Protein AF-A0A9E1KZK6-F1 (afdb_monomer)

Nearest PDB structures (foldseek):
  7zw0-assembly1_sh  TM=9.209E-01  e=8.143E-03  Saccharomyces cerevisiae W303
  2cpm-assembly1_A  TM=8.467E-01  e=3.146E-03  Homo sapiens
  6yef-assembly1_h  TM=4.685E-01  e=5.813E-02  Staphylococcus aureus subsp. aureus NCTC 8325
  6htq-assembly1_h  TM=4.937E-01  e=1.939E-01  Bacillus subtilis subsp. subtilis str. 168
  4v61-assembly1_AH  TM=4.091E-01  e=1.939E-01  Spinacia oleracea

Secondary structure (DSSP, 8-state):
---HHHHHHHHHHHHHHHHHHHHHHHHT-SEEEPPP--HHHHHHHHHHHHHTT-EEEEESSGGG-EEEEE--TT-------PPPPP----TT--EE----TT-EEEEEETTS-EEE--TTS---EEEEEEE-SSEEEEETTEEE-TTSTT-

pLDDT: mean 88.81, std 13.14, range [30.52, 97.88]

Foldseek 3Di:
DDDPPVVVVLVVLLVVLLVVLVVCLVVVDFKDWDAFDDPVSQVSSCVSVVQQVWDKDWDDDDRRITMMIGDDPSGDNDDDDDPPQDFDFPDPDKDFDDQDPPFFKWFQASVRDIDTDDPVDPGHGLEIDGANDRIWGRHRRYTGYPPDPVD

Sequence (151 aa):
MHNSTGNQKDQDFIDLYFNKLAEYVANGEEVLHLEAMNSFYRRLVHNLANDFKLKTHSEGEGKERHIVISRTDKAVTPKRVKPEKPKWDFGEQEFLVNSTSGGINIFLGRDGNIGIYDENQRIPYLDKRLVTSSSFKIKNSKIVISEDSNW

Structure (mmCIF, N/CA/C/O backbone):
data_AF-A0A9E1KZK6-F1
#
_entry.id   AF-A0A9E1KZK6-F1
#
loop_
_atom_site.group_PDB
_atom_site.id
_atom_site.type_symbol
_atom_site.label_atom_id
_atom_site.label_alt_id
_atom_site.label_comp_id
_atom_site.label_asym_id
_atom_site.label_entity_id
_atom_site.label_seq_id
_atom_site.pdbx_PDB_ins_code
_atom_site.Cartn_x
_atom_site.Cartn_y
_atom_site.Cartn_z
_atom_site.occupancy
_atom_site.B_iso_or_equiv
_atom_site.auth_seq_id
_atom_site.auth_comp_id
_atom_site.auth_asym_id
_atom_site.auth_atom_id
_atom_site.pdbx_PDB_model_num
ATOM 1 N N . MET A 1 1 ? 2.270 20.510 -8.425 1.00 32.47 1 MET A N 1
ATOM 2 C CA . MET A 1 1 ? 3.319 20.078 -7.475 1.00 32.47 1 MET A CA 1
ATOM 3 C C . MET A 1 1 ? 2.762 18.906 -6.676 1.00 32.47 1 MET A C 1
ATOM 5 O O . MET A 1 1 ? 1.854 19.116 -5.887 1.00 32.47 1 MET A O 1
ATOM 9 N N . HIS A 1 2 ? 3.186 17.674 -6.969 1.00 32.50 2 HIS A N 1
ATOM 10 C CA . HIS A 1 2 ? 2.657 16.464 -6.326 1.00 32.50 2 HIS A CA 1
ATOM 11 C C . HIS A 1 2 ? 3.476 16.126 -5.066 1.00 32.50 2 HIS A C 1
ATOM 13 O O . HIS A 1 2 ? 4.689 15.946 -5.135 1.00 32.50 2 HIS A O 1
ATOM 19 N N . ASN A 1 3 ? 2.797 16.067 -3.917 1.00 30.52 3 ASN A N 1
ATOM 20 C CA . ASN A 1 3 ? 3.351 15.731 -2.602 1.00 30.52 3 ASN A CA 1
ATOM 21 C C . ASN A 1 3 ? 3.613 14.218 -2.480 1.00 30.52 3 ASN A C 1
ATOM 23 O O . ASN A 1 3 ? 2.757 13.472 -2.011 1.00 30.52 3 ASN A O 1
ATOM 27 N N . SER A 1 4 ? 4.807 13.752 -2.849 1.00 38.22 4 SER A N 1
ATOM 28 C CA . SER A 1 4 ? 5.196 12.337 -2.677 1.00 38.22 4 SER A CA 1
ATOM 29 C C . SER A 1 4 ? 5.534 11.943 -1.226 1.00 38.22 4 SER A C 1
ATOM 31 O O . SER A 1 4 ? 5.638 10.758 -0.928 1.00 38.22 4 SER A O 1
ATOM 33 N N . THR A 1 5 ? 5.684 12.898 -0.301 1.00 43.12 5 THR A N 1
ATOM 34 C CA . THR A 1 5 ? 6.025 12.648 1.118 1.00 43.12 5 THR A CA 1
ATOM 35 C C . THR A 1 5 ? 4.824 12.390 2.029 1.00 43.12 5 THR A C 1
ATOM 37 O O . THR A 1 5 ? 5.002 11.789 3.086 1.00 43.12 5 THR A O 1
ATOM 40 N N . GLY A 1 6 ? 3.614 12.815 1.640 1.00 52.34 6 GLY A N 1
ATOM 41 C CA . GLY A 1 6 ? 2.390 12.563 2.416 1.00 52.34 6 GLY A CA 1
ATOM 42 C C . GLY A 1 6 ? 1.988 11.088 2.397 1.00 52.34 6 GLY A C 1
ATOM 43 O O . GLY A 1 6 ? 1.696 10.509 3.434 1.00 52.34 6 GLY A O 1
ATOM 44 N N . ASN A 1 7 ? 2.108 10.445 1.232 1.00 70.19 7 ASN A N 1
ATOM 45 C CA . ASN A 1 7 ? 1.617 9.083 1.041 1.00 70.19 7 ASN A CA 1
ATOM 46 C C . ASN A 1 7 ? 2.362 8.054 1.912 1.00 70.19 7 ASN A C 1
ATOM 48 O O . ASN A 1 7 ? 1.721 7.212 2.521 1.00 70.19 7 ASN A O 1
ATOM 52 N N . GLN A 1 8 ? 3.694 8.140 2.048 1.00 80.31 8 GLN A N 1
ATOM 53 C CA . GLN A 1 8 ? 4.432 7.156 2.857 1.00 80.31 8 GLN A CA 1
ATOM 54 C C . GLN A 1 8 ? 4.108 7.263 4.353 1.00 80.31 8 GLN A C 1
ATOM 56 O O . GLN A 1 8 ? 3.858 6.244 4.982 1.00 80.31 8 GLN A O 1
ATOM 61 N N . LYS A 1 9 ? 4.050 8.481 4.911 1.00 84.75 9 LYS A N 1
ATOM 62 C CA . LYS A 1 9 ? 3.692 8.681 6.327 1.00 84.75 9 LYS A CA 1
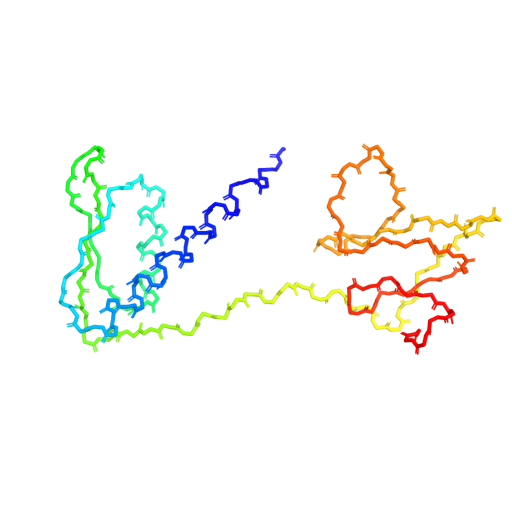ATOM 63 C C . LYS A 1 9 ? 2.273 8.205 6.628 1.00 84.75 9 LYS A C 1
ATOM 65 O O . LYS A 1 9 ? 2.044 7.592 7.666 1.00 84.75 9 LYS A O 1
ATOM 70 N N . ASP A 1 10 ? 1.344 8.466 5.712 1.00 88.56 10 ASP A N 1
ATOM 71 C CA . ASP A 1 10 ? -0.037 8.009 5.838 1.00 88.56 10 ASP A CA 1
ATOM 72 C C . ASP A 1 10 ? -0.117 6.476 5.776 1.00 88.56 10 ASP A C 1
ATOM 74 O O . ASP A 1 10 ? -0.838 5.876 6.572 1.00 88.56 10 ASP A O 1
ATOM 78 N N . GLN A 1 11 ? 0.656 5.830 4.891 1.00 86.62 11 GLN A N 1
ATOM 79 C CA . GLN A 1 11 ? 0.755 4.366 4.854 1.00 86.62 11 GLN A CA 1
ATOM 80 C C . GLN A 1 11 ? 1.345 3.806 6.150 1.00 86.62 11 GLN A C 1
ATOM 82 O O . GLN A 1 11 ? 0.735 2.921 6.738 1.00 86.62 11 GLN A O 1
ATOM 87 N N . ASP A 1 12 ? 2.458 4.355 6.642 1.00 90.19 12 ASP A N 1
ATOM 88 C CA . ASP A 1 12 ? 3.094 3.896 7.883 1.00 90.19 12 ASP A CA 1
ATOM 89 C C . ASP A 1 12 ? 2.133 4.012 9.082 1.00 90.19 12 ASP A C 1
ATOM 91 O O . ASP A 1 12 ? 2.065 3.121 9.930 1.00 90.19 12 ASP A O 1
ATOM 95 N N . PHE A 1 13 ? 1.336 5.085 9.128 1.00 93.69 13 PHE A N 1
ATOM 96 C CA . PHE A 1 13 ? 0.284 5.262 10.126 1.00 93.69 13 PHE A CA 1
ATOM 97 C C . PHE A 1 13 ? -0.816 4.196 10.000 1.00 93.69 13 PHE A C 1
ATOM 99 O O . PHE A 1 13 ? -1.215 3.597 10.999 1.00 93.69 13 PHE A O 1
ATOM 106 N N . ILE A 1 14 ? -1.301 3.932 8.783 1.00 92.88 14 ILE A N 1
ATOM 107 C CA . ILE A 1 14 ? -2.306 2.888 8.531 1.00 92.88 14 ILE A CA 1
ATOM 108 C C . ILE A 1 14 ? -1.757 1.510 8.920 1.00 92.88 14 ILE A C 1
ATOM 110 O O . ILE A 1 14 ? -2.474 0.727 9.537 1.00 92.88 14 ILE A O 1
ATOM 114 N N . ASP A 1 15 ? -0.494 1.220 8.600 1.00 92.75 15 ASP A N 1
ATOM 115 C CA . ASP A 1 15 ? 0.200 -0.011 8.975 1.00 92.75 15 ASP A CA 1
ATOM 116 C C . ASP A 1 15 ? 0.261 -0.202 10.492 1.00 92.75 15 ASP A C 1
ATOM 118 O O . ASP A 1 15 ? -0.112 -1.265 10.995 1.00 92.75 15 ASP A O 1
ATOM 122 N N . LEU A 1 16 ? 0.675 0.838 11.219 1.00 95.12 16 LEU A N 1
ATOM 123 C CA . LEU A 1 16 ? 0.740 0.827 12.677 1.00 95.12 16 LEU A CA 1
ATOM 124 C C . LEU A 1 16 ? -0.626 0.515 13.297 1.00 95.12 16 LEU A C 1
ATOM 126 O O . LEU A 1 16 ? -0.751 -0.404 14.108 1.00 95.12 16 LEU A O 1
ATOM 130 N N . TYR A 1 17 ? -1.659 1.264 12.905 1.00 96.44 17 TYR A N 1
ATOM 131 C CA . TYR A 1 17 ? -2.986 1.093 13.490 1.00 96.44 17 TYR A CA 1
ATOM 132 C C . TYR A 1 17 ? -3.654 -0.201 13.038 1.00 96.44 17 TYR A C 1
ATOM 134 O O . TYR A 1 17 ? -4.363 -0.802 13.833 1.00 96.44 17 TYR A O 1
ATOM 142 N N . PHE A 1 18 ? -3.384 -0.699 11.831 1.00 96.00 18 PHE A N 1
ATOM 143 C CA . PHE A 1 18 ? -3.877 -2.009 11.408 1.00 96.00 18 PHE A CA 1
ATOM 144 C C . PHE A 1 18 ? -3.409 -3.110 12.362 1.00 96.00 18 PHE A C 1
ATOM 146 O O . PHE A 1 18 ? -4.223 -3.910 12.820 1.00 96.00 18 PHE A O 1
ATOM 153 N N . ASN A 1 19 ? -2.115 -3.125 12.693 1.00 95.50 19 ASN A N 1
ATOM 154 C CA . ASN A 1 19 ? -1.559 -4.120 13.607 1.00 95.50 19 ASN A CA 1
ATOM 155 C C . ASN A 1 19 ? -2.149 -3.967 15.014 1.00 95.50 19 ASN A C 1
ATOM 157 O O . ASN A 1 19 ? -2.589 -4.955 15.594 1.00 95.50 19 ASN A O 1
ATOM 161 N N . LYS A 1 20 ? -2.270 -2.729 15.509 1.00 96.56 20 LYS A N 1
ATOM 162 C CA . LYS A 1 20 ? -2.881 -2.439 16.816 1.00 96.56 20 LYS A CA 1
ATOM 163 C C . LYS A 1 20 ? -4.334 -2.928 16.902 1.00 96.56 20 LYS A C 1
ATOM 165 O O . LYS A 1 20 ? -4.727 -3.516 17.904 1.00 96.56 20 LYS A O 1
ATOM 170 N N . LEU A 1 21 ? -5.131 -2.738 15.845 1.00 96.69 21 LEU A N 1
ATOM 171 C CA . LEU A 1 21 ? -6.508 -3.248 15.789 1.00 96.69 21 LEU A CA 1
ATOM 172 C C . LEU A 1 21 ? -6.566 -4.773 15.675 1.00 96.69 21 LEU A C 1
ATOM 174 O O . LEU A 1 21 ? -7.446 -5.393 16.268 1.00 96.69 21 LEU A O 1
ATOM 178 N N . ALA A 1 22 ? -5.642 -5.385 14.933 1.00 95.81 22 ALA A N 1
ATOM 179 C CA . ALA A 1 22 ? -5.555 -6.838 14.825 1.00 95.81 22 ALA A CA 1
ATOM 180 C C . ALA A 1 22 ? -5.219 -7.493 16.169 1.00 95.81 22 ALA A C 1
ATOM 182 O O . ALA A 1 22 ? -5.855 -8.482 16.530 1.00 95.81 22 ALA A O 1
ATOM 183 N N . GLU A 1 23 ? -4.280 -6.915 16.920 1.00 95.81 23 GLU A N 1
ATOM 184 C CA . GLU A 1 23 ? -3.947 -7.338 18.283 1.00 95.81 23 GLU A CA 1
ATOM 185 C C . GLU A 1 23 ? -5.143 -7.169 19.223 1.00 95.81 23 GLU A C 1
ATOM 187 O O . GLU A 1 23 ? -5.531 -8.122 19.891 1.00 95.81 23 GLU A O 1
ATOM 192 N N . TYR A 1 24 ? -5.807 -6.010 19.200 1.00 95.94 24 TYR A N 1
ATOM 193 C CA . TYR A 1 24 ? -7.025 -5.760 19.978 1.00 95.94 24 TYR A CA 1
ATOM 194 C C . TYR A 1 24 ? -8.134 -6.794 19.708 1.00 95.94 24 TYR A C 1
ATOM 196 O O . TYR A 1 24 ? -8.728 -7.355 20.635 1.00 95.94 24 TYR A O 1
ATOM 204 N N . VAL A 1 25 ? -8.397 -7.112 18.433 1.00 95.75 25 VAL A N 1
ATOM 205 C CA . VAL A 1 25 ? -9.383 -8.141 18.068 1.00 95.75 25 VAL A CA 1
ATOM 206 C C . VAL A 1 25 ? -8.953 -9.520 18.573 1.00 95.75 25 VAL A C 1
ATOM 208 O O . VAL A 1 25 ? -9.800 -10.244 19.109 1.00 95.75 25 VAL A O 1
ATOM 211 N N . ALA A 1 26 ? -7.670 -9.869 18.452 1.00 94.75 26 ALA A N 1
ATOM 212 C CA . ALA A 1 26 ? -7.127 -11.150 18.902 1.00 94.75 26 ALA A CA 1
ATOM 213 C C . ALA A 1 26 ? -7.154 -11.315 20.431 1.00 94.75 26 ALA A C 1
ATOM 215 O O . ALA A 1 26 ? -7.483 -12.396 20.914 1.00 94.75 26 ALA A O 1
ATOM 216 N N . ASN A 1 27 ? -6.878 -10.247 21.181 1.00 95.00 27 ASN A N 1
ATOM 217 C CA . ASN A 1 27 ? -6.834 -10.261 22.645 1.00 95.00 27 ASN A CA 1
ATOM 218 C C . ASN A 1 27 ? -8.215 -10.384 23.299 1.00 95.00 27 ASN A C 1
ATOM 220 O O . ASN A 1 27 ? -8.303 -10.678 24.488 1.00 95.00 27 ASN A O 1
ATOM 224 N N . GLY A 1 28 ? -9.300 -10.166 22.549 1.00 91.31 28 GLY A N 1
ATOM 225 C CA . GLY A 1 28 ? -10.646 -10.259 23.120 1.00 91.31 28 GLY A CA 1
ATOM 226 C C . GLY A 1 28 ? -11.060 -9.035 23.940 1.00 91.31 28 GLY A C 1
ATOM 227 O O . GLY A 1 28 ? -12.024 -9.121 24.689 1.00 91.31 28 GLY A O 1
ATOM 228 N N . GLU A 1 29 ? -10.351 -7.912 23.830 1.00 91.62 29 GLU A N 1
ATOM 229 C CA . GLU A 1 29 ? -10.646 -6.707 24.610 1.00 91.62 29 GLU A CA 1
ATOM 230 C C . GLU A 1 29 ? -11.980 -6.063 24.181 1.00 91.62 29 GLU A C 1
ATOM 232 O O . GLU A 1 29 ? -12.319 -6.028 22.995 1.00 91.62 29 GLU A O 1
ATOM 237 N N . GLU A 1 30 ? -12.733 -5.528 25.148 1.00 93.69 30 GLU A N 1
ATOM 238 C CA . GLU A 1 30 ? -14.043 -4.899 24.908 1.00 93.69 30 GLU A CA 1
ATOM 239 C C . GLU A 1 30 ? -13.923 -3.451 24.423 1.00 93.69 30 GLU A C 1
ATOM 241 O O . GLU A 1 30 ? -14.669 -3.019 23.541 1.00 93.69 30 GLU A O 1
ATOM 246 N N . VAL A 1 31 ? -12.953 -2.696 24.950 1.00 96.50 31 VAL A N 1
ATOM 247 C CA . VAL A 1 31 ? -12.755 -1.271 24.647 1.00 96.50 31 VAL A CA 1
ATOM 248 C C . VAL A 1 31 ? -11.267 -0.951 24.526 1.00 96.50 31 VAL A C 1
ATOM 250 O O . VAL A 1 31 ? -10.477 -1.393 25.352 1.00 96.50 31 VAL A O 1
ATOM 253 N N . LEU A 1 32 ? -10.903 -0.141 23.529 1.00 96.81 32 LEU A N 1
ATOM 254 C CA . LEU A 1 32 ? -9.550 0.375 23.324 1.00 96.81 32 LEU A CA 1
ATOM 255 C C . LEU A 1 32 ? -9.574 1.898 23.154 1.00 96.81 32 LEU A C 1
ATOM 257 O O . LEU A 1 32 ? -10.231 2.422 22.252 1.00 96.81 32 LEU A O 1
ATOM 261 N N . HIS A 1 33 ? -8.806 2.600 23.988 1.00 97.31 33 HIS A N 1
ATOM 262 C CA . HIS A 1 33 ? -8.539 4.032 23.842 1.00 97.31 33 HIS A CA 1
ATOM 263 C C . HIS A 1 33 ? -7.238 4.238 23.067 1.00 97.31 33 HIS A C 1
ATOM 265 O O . HIS A 1 33 ? -6.194 3.688 23.419 1.00 97.31 33 HIS A O 1
ATOM 271 N N . LEU A 1 34 ? -7.302 5.031 22.000 1.00 96.88 34 LEU A N 1
ATOM 272 C CA . LEU A 1 34 ? -6.132 5.365 21.194 1.00 96.88 34 LEU A CA 1
ATOM 273 C C . LEU A 1 34 ? -5.478 6.663 21.655 1.00 96.88 34 LEU A C 1
ATOM 275 O O . LEU A 1 34 ? -6.072 7.468 22.370 1.00 96.88 34 LEU A O 1
ATOM 279 N N . GLU A 1 35 ? -4.259 6.889 21.179 1.00 96.00 35 GLU A N 1
ATOM 280 C CA . GLU A 1 35 ? -3.566 8.156 21.337 1.00 96.00 35 GLU A CA 1
ATOM 281 C C . GLU A 1 35 ? -4.345 9.297 20.659 1.00 96.00 35 GLU A C 1
ATOM 283 O O . GLU A 1 35 ? -5.028 9.113 19.643 1.00 96.00 35 GLU A O 1
ATOM 288 N N . ALA A 1 36 ? -4.224 10.509 21.202 1.00 96.25 36 ALA A N 1
ATOM 289 C CA . ALA A 1 36 ? -4.811 11.681 20.573 1.00 96.25 36 ALA A CA 1
ATOM 290 C C . ALA A 1 36 ? -4.173 11.944 19.201 1.00 96.25 36 ALA A C 1
ATOM 292 O O . ALA A 1 36 ? -2.960 11.855 19.011 1.00 96.25 36 ALA A O 1
ATOM 293 N N . MET A 1 37 ? -5.009 12.272 18.217 1.00 94.56 37 MET A N 1
ATOM 294 C CA . MET A 1 37 ? -4.579 12.441 16.828 1.00 94.56 37 MET A CA 1
ATOM 295 C C . MET A 1 37 ? -5.442 13.489 16.128 1.00 94.56 37 MET A C 1
ATOM 297 O O . MET A 1 37 ? -6.569 13.750 16.544 1.00 94.56 37 MET A O 1
ATOM 301 N N . ASN A 1 38 ? -4.942 14.105 15.054 1.00 94.38 38 ASN A N 1
ATOM 302 C CA . ASN A 1 38 ? -5.698 15.127 14.321 1.00 94.38 38 ASN A CA 1
ATOM 303 C C . ASN A 1 38 ? -6.919 14.536 13.578 1.00 94.38 38 ASN A C 1
ATOM 305 O O . ASN A 1 38 ? -7.065 13.323 13.432 1.00 94.38 38 ASN A O 1
ATOM 309 N N . SER A 1 39 ? -7.813 15.399 13.085 1.00 93.56 39 SER A N 1
ATOM 310 C CA . SER A 1 39 ? -9.051 14.980 12.407 1.00 93.56 39 SER A CA 1
ATOM 311 C C . SER A 1 39 ? -8.827 14.085 11.185 1.00 93.56 39 SER A C 1
ATOM 313 O O . SER A 1 39 ? -9.634 13.189 10.942 1.00 93.56 39 SER A O 1
ATOM 315 N N . PHE A 1 40 ? -7.746 14.305 10.436 1.00 94.06 40 PHE A N 1
ATOM 316 C CA . PHE A 1 40 ? -7.402 13.503 9.266 1.00 94.06 40 PHE A CA 1
ATOM 317 C C . PHE A 1 40 ? -7.054 12.063 9.661 1.00 94.06 40 PHE A C 1
ATOM 319 O O . PHE A 1 40 ? -7.679 11.129 9.161 1.00 94.06 40 PHE A O 1
ATOM 326 N N . TYR A 1 41 ? -6.141 11.883 10.617 1.00 94.75 41 TYR A N 1
ATOM 327 C CA . TYR A 1 41 ? -5.766 10.557 11.110 1.00 94.75 41 TYR A CA 1
ATOM 328 C C . TYR A 1 41 ? -6.925 9.854 11.820 1.00 94.75 41 TYR A C 1
ATOM 330 O O . TYR A 1 41 ? -7.129 8.661 11.602 1.00 94.75 41 TYR A O 1
ATOM 338 N N . ARG A 1 42 ? -7.771 10.596 12.553 1.00 95.44 42 ARG A N 1
ATOM 339 C CA . ARG A 1 42 ? -9.009 10.033 13.113 1.00 95.44 42 ARG A CA 1
ATOM 340 C C . ARG A 1 42 ? -9.895 9.432 12.021 1.00 95.44 42 ARG A C 1
ATOM 342 O O . ARG A 1 42 ? -10.378 8.313 12.159 1.00 95.44 42 ARG A O 1
ATOM 349 N N . ARG A 1 43 ? -10.081 10.136 10.900 1.00 95.31 43 ARG A N 1
ATOM 350 C CA . ARG A 1 43 ? -10.857 9.611 9.765 1.00 95.31 43 ARG A CA 1
ATOM 351 C C . ARG A 1 43 ? -10.250 8.323 9.197 1.00 95.31 43 ARG A C 1
ATOM 353 O O . ARG A 1 43 ? -11.002 7.413 8.864 1.00 95.31 43 ARG A O 1
ATOM 360 N N . LEU A 1 44 ? -8.921 8.236 9.096 1.00 95.25 44 LEU A N 1
ATOM 361 C CA . LEU A 1 44 ? -8.248 7.020 8.623 1.00 95.25 44 LEU A CA 1
ATOM 362 C C . LEU A 1 44 ? -8.504 5.832 9.554 1.00 95.25 44 LEU A C 1
ATOM 364 O O . LEU A 1 44 ? -8.880 4.767 9.074 1.00 95.25 44 LEU A O 1
ATOM 368 N N . VAL A 1 45 ? -8.382 6.024 10.870 1.00 96.62 45 VAL A N 1
ATOM 369 C CA . VAL A 1 45 ? -8.670 4.967 11.850 1.00 96.62 45 VAL A CA 1
ATOM 370 C C . VAL A 1 45 ? -10.145 4.566 11.834 1.00 96.62 45 VAL A C 1
ATOM 372 O O . VAL A 1 45 ? -10.435 3.378 11.885 1.00 96.62 45 VAL A O 1
ATOM 375 N N . HIS A 1 46 ? -11.081 5.513 11.709 1.00 96.81 46 HIS A N 1
ATOM 376 C CA . HIS A 1 46 ? -12.508 5.196 11.565 1.00 96.81 46 HIS A CA 1
ATOM 377 C C . HIS A 1 46 ? -12.774 4.290 10.356 1.00 96.81 46 HIS A C 1
ATOM 379 O O . HIS A 1 46 ? -13.475 3.287 10.474 1.00 96.81 46 HIS A O 1
ATOM 385 N N . ASN A 1 47 ? -12.189 4.620 9.202 1.00 94.81 47 ASN A N 1
ATOM 386 C CA . ASN A 1 47 ? -12.316 3.798 8.001 1.00 94.81 47 ASN A CA 1
ATOM 387 C C . ASN A 1 47 ? -11.707 2.409 8.211 1.00 94.81 47 ASN A C 1
ATOM 389 O O . ASN A 1 47 ? -12.337 1.412 7.878 1.00 94.81 47 ASN A O 1
ATOM 393 N N . LEU A 1 48 ? -10.522 2.347 8.819 1.00 95.19 48 LEU A N 1
ATOM 394 C CA . LEU A 1 48 ? -9.845 1.091 9.108 1.00 95.19 48 LEU A CA 1
ATOM 395 C C . LEU A 1 48 ? -10.667 0.210 10.058 1.00 95.19 48 LEU A C 1
ATOM 397 O O . LEU A 1 48 ? -10.885 -0.961 9.783 1.00 95.19 48 LEU A O 1
ATOM 401 N N . ALA A 1 49 ? -11.195 0.773 11.144 1.00 96.44 49 ALA A N 1
ATOM 402 C CA . ALA A 1 49 ? -12.017 0.052 12.112 1.00 96.44 49 ALA A CA 1
ATOM 403 C C . ALA A 1 49 ? -13.314 -0.510 11.497 1.00 96.44 49 ALA A C 1
ATOM 405 O O . ALA A 1 49 ? -13.760 -1.592 11.889 1.00 96.44 49 ALA A O 1
ATOM 406 N N . ASN A 1 50 ? -13.886 0.164 10.491 1.00 95.88 50 ASN A N 1
ATOM 407 C CA . ASN A 1 50 ? -15.034 -0.357 9.740 1.00 95.88 50 ASN A CA 1
ATOM 408 C C . ASN A 1 50 ? -14.700 -1.651 8.974 1.00 95.88 50 ASN A C 1
ATOM 410 O O . ASN A 1 50 ? -15.556 -2.539 8.871 1.00 95.88 50 ASN A O 1
ATOM 414 N N . ASP A 1 51 ? -13.470 -1.794 8.471 1.00 95.12 51 ASP A N 1
ATOM 415 C CA . ASP A 1 51 ? -13.015 -3.027 7.813 1.00 95.12 51 ASP A CA 1
ATOM 416 C C . ASP A 1 51 ? -12.928 -4.188 8.812 1.00 95.12 51 ASP A C 1
ATOM 418 O O . ASP A 1 51 ? -13.291 -5.318 8.481 1.00 95.12 51 ASP A O 1
ATOM 422 N N . PHE A 1 52 ? -12.555 -3.888 10.060 1.00 96.75 52 PHE A N 1
ATOM 423 C CA . PHE A 1 52 ? -12.536 -4.836 11.181 1.00 96.75 52 PHE A CA 1
ATOM 424 C C . PHE A 1 52 ? -13.922 -5.102 11.797 1.00 96.75 52 PHE A C 1
ATOM 426 O O . PHE A 1 52 ? -14.044 -5.906 12.722 1.00 96.75 52 PHE A O 1
ATOM 433 N N . LYS A 1 53 ? -14.980 -4.438 11.304 1.00 97.06 53 LYS A N 1
ATOM 434 C CA . LYS A 1 53 ? -16.349 -4.483 11.862 1.00 97.06 53 LYS A CA 1
ATOM 435 C C . LYS A 1 53 ? -16.422 -4.039 13.327 1.00 97.06 53 LYS A C 1
ATOM 437 O O . LYS A 1 53 ? -17.255 -4.527 14.089 1.00 97.06 53 LYS A O 1
ATOM 442 N N . LEU A 1 54 ? -15.569 -3.100 13.719 1.00 97.50 54 LEU A N 1
ATOM 443 C CA . LEU A 1 54 ? -15.556 -2.506 15.053 1.00 97.50 54 LEU A CA 1
ATOM 444 C C . LEU A 1 54 ? -16.450 -1.264 15.107 1.00 97.50 54 LEU A C 1
ATOM 446 O O . LEU A 1 54 ? -16.741 -0.646 14.082 1.00 97.50 54 LEU A O 1
ATOM 450 N N . LYS A 1 55 ? -16.884 -0.885 16.311 1.00 97.44 55 LYS A N 1
ATOM 451 C CA . LYS A 1 55 ? -17.571 0.388 16.546 1.00 97.44 55 LYS A CA 1
ATOM 452 C C . LYS A 1 55 ? -16.559 1.420 17.024 1.00 97.44 55 LYS A C 1
ATOM 454 O O . LYS A 1 55 ? -15.622 1.091 17.742 1.00 97.44 55 LYS A O 1
ATOM 459 N N . THR A 1 56 ? -16.762 2.674 16.642 1.00 97.69 56 THR A N 1
ATOM 460 C CA . THR A 1 56 ? -15.851 3.764 16.999 1.00 97.69 56 THR A CA 1
ATOM 461 C C . THR A 1 56 ? -16.602 5.048 17.299 1.00 97.69 56 THR A C 1
ATOM 463 O O . THR A 1 56 ? -17.571 5.363 16.605 1.00 97.69 56 THR A O 1
ATOM 466 N N . HIS A 1 57 ? -16.085 5.849 18.219 1.00 95.94 57 HIS A N 1
ATOM 467 C CA . HIS A 1 57 ? -16.470 7.249 18.404 1.00 95.94 57 HIS A CA 1
ATOM 468 C C . HIS A 1 57 ? -15.251 8.072 18.824 1.00 95.94 57 HIS A C 1
ATOM 470 O O . HIS A 1 57 ? -14.199 7.524 19.137 1.00 95.94 57 HIS A O 1
ATOM 476 N N . SER A 1 58 ? -15.356 9.400 18.758 1.00 94.75 58 SER A N 1
ATOM 477 C CA . SER A 1 58 ? -14.301 10.278 19.273 1.00 94.75 58 SER A CA 1
ATOM 478 C C . SER A 1 58 ? -14.668 10.800 20.654 1.00 94.75 58 SER A C 1
ATOM 480 O O . SER A 1 58 ? -15.796 11.252 20.842 1.00 94.75 58 SER A O 1
ATOM 482 N N . GLU A 1 59 ? -13.697 10.836 21.557 1.00 96.25 59 GLU A N 1
ATOM 483 C CA . GLU A 1 59 ? -13.803 11.460 22.880 1.00 96.25 59 GLU A CA 1
ATOM 484 C C . GLU A 1 59 ? -12.715 12.525 23.056 1.00 96.25 59 GLU A C 1
ATOM 486 O O . GLU A 1 59 ? -11.723 12.535 22.325 1.00 96.25 59 GLU A O 1
ATOM 491 N N . GLY A 1 60 ? -12.909 13.440 24.009 1.00 94.25 60 GLY A N 1
ATOM 492 C CA . GLY A 1 60 ? -11.994 14.552 24.281 1.00 94.25 60 GLY A CA 1
ATOM 493 C C . GLY A 1 60 ? -12.142 15.754 23.337 1.00 94.25 60 GLY A C 1
ATOM 494 O O . GLY A 1 60 ? -12.836 15.716 22.317 1.00 94.25 60 GLY A O 1
ATOM 495 N N . GLU A 1 61 ? -11.451 16.843 23.679 1.00 90.00 61 GLU A N 1
ATOM 496 C CA . GLU A 1 61 ? -11.510 18.125 22.970 1.00 90.00 61 GLU A CA 1
ATOM 497 C C . GLU A 1 61 ? -10.127 18.595 22.509 1.00 90.00 61 GLU A C 1
ATOM 499 O O . GLU A 1 61 ? -9.097 18.274 23.102 1.00 90.00 61 GLU A O 1
ATOM 504 N N . GLY A 1 62 ? -10.095 19.377 21.426 1.00 91.38 62 GLY A N 1
ATOM 505 C CA . GLY A 1 62 ? -8.865 19.983 20.916 1.00 91.38 62 GLY A CA 1
ATOM 506 C C . GLY A 1 62 ? -7.741 18.968 20.681 1.00 91.38 62 GLY A C 1
ATOM 507 O O . GLY A 1 62 ? -7.850 18.105 19.806 1.00 91.38 62 GLY A O 1
ATOM 508 N N . LYS A 1 63 ? -6.653 19.113 21.448 1.00 89.25 63 LYS A N 1
ATOM 509 C CA . LYS A 1 63 ? -5.442 18.282 21.359 1.00 89.25 63 LYS A CA 1
ATOM 510 C C . LYS A 1 63 ? -5.577 16.919 22.034 1.00 89.25 63 LYS A C 1
ATOM 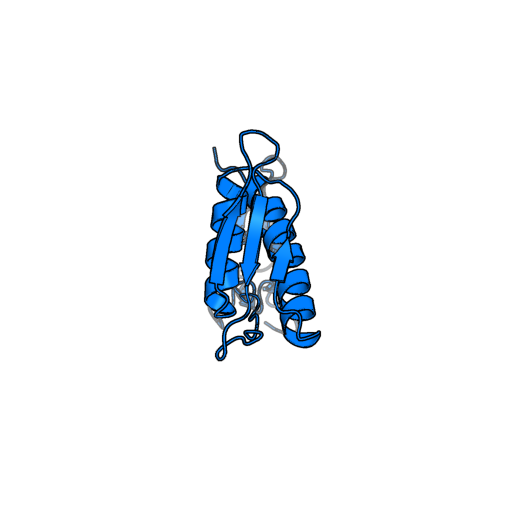512 O O . LYS A 1 63 ? -4.861 16.015 21.635 1.00 89.25 63 LYS A O 1
ATOM 517 N N . GLU A 1 64 ? -6.525 16.764 22.955 1.00 93.81 64 GLU A N 1
ATOM 518 C CA . GLU A 1 64 ? -6.787 15.508 23.676 1.00 93.81 64 GLU A CA 1
ATOM 519 C C . GLU A 1 64 ? -7.820 14.632 22.956 1.00 93.81 64 GLU A C 1
ATOM 521 O O . GLU A 1 64 ? -8.181 13.543 23.411 1.00 93.81 64 GLU A O 1
ATOM 526 N N . ARG A 1 65 ? -8.336 15.115 21.818 1.00 95.56 65 ARG A N 1
ATOM 527 C CA . ARG A 1 65 ? -9.370 14.413 21.071 1.00 95.56 65 ARG A CA 1
ATOM 528 C C . ARG A 1 65 ? -8.806 13.156 20.407 1.00 95.56 65 ARG A C 1
ATOM 530 O O . ARG A 1 65 ? -7.997 13.239 19.477 1.00 95.56 65 ARG A O 1
ATOM 537 N N . HIS A 1 66 ? -9.310 12.007 20.833 1.00 96.19 66 HIS A N 1
ATOM 538 C CA . HIS A 1 66 ? -8.869 10.675 20.428 1.00 96.19 66 HIS A CA 1
ATOM 539 C C . HIS A 1 66 ? -10.049 9.819 19.954 1.00 96.19 66 HIS A C 1
ATOM 541 O O . HIS A 1 66 ? -11.195 10.272 19.945 1.00 96.19 66 HIS A O 1
ATOM 547 N N . ILE A 1 67 ? -9.760 8.602 19.490 1.00 97.50 67 ILE A N 1
ATOM 548 C CA . ILE A 1 67 ? -10.775 7.611 19.116 1.00 97.50 67 ILE A CA 1
ATOM 549 C C . ILE A 1 67 ? -10.850 6.546 20.197 1.00 97.50 67 ILE A C 1
ATOM 551 O O . ILE A 1 67 ? -9.823 6.046 20.657 1.00 97.50 67 ILE A O 1
ATOM 555 N N . VAL A 1 68 ? -12.080 6.182 20.533 1.00 97.88 68 VAL A N 1
ATOM 556 C CA . VAL A 1 68 ? -12.407 5.013 21.336 1.00 97.88 68 VAL A CA 1
ATOM 557 C C . VAL A 1 68 ? -13.014 3.966 20.418 1.00 97.88 68 VAL A C 1
ATOM 559 O O . VAL A 1 68 ? -13.852 4.273 19.564 1.00 97.88 68 VAL A O 1
ATOM 562 N N . ILE A 1 69 ? -12.546 2.735 20.572 1.00 97.69 69 ILE A N 1
ATOM 563 C CA . ILE A 1 69 ? -12.968 1.578 19.794 1.00 97.69 69 ILE A CA 1
ATOM 564 C C . ILE A 1 69 ? -13.683 0.616 20.726 1.00 97.69 69 ILE A C 1
ATOM 566 O O . ILE A 1 69 ? -13.215 0.365 21.833 1.00 97.69 69 ILE A O 1
ATOM 570 N N . SER A 1 70 ? -14.808 0.079 20.270 1.00 97.38 70 SER A N 1
ATOM 571 C CA . SER A 1 70 ? -15.567 -0.940 20.986 1.00 97.38 70 SER A CA 1
ATOM 572 C C . SER A 1 70 ? -15.779 -2.160 20.108 1.00 97.38 70 SER A C 1
ATOM 574 O O . SER A 1 70 ? -16.047 -2.049 18.900 1.00 97.38 70 SER A O 1
ATOM 576 N N . ARG A 1 71 ? -15.685 -3.330 20.735 1.00 95.12 71 ARG A N 1
ATOM 577 C CA . ARG A 1 71 ? -15.882 -4.612 20.076 1.00 95.12 71 ARG A CA 1
ATOM 578 C C . ARG A 1 71 ? -17.334 -4.758 19.627 1.00 95.12 71 ARG A C 1
ATOM 580 O O . ARG A 1 71 ? -18.255 -4.162 20.185 1.00 95.12 71 ARG A O 1
ATOM 587 N N . THR A 1 72 ? -17.535 -5.542 18.576 1.00 95.06 72 THR A N 1
ATOM 588 C CA . THR A 1 72 ? -18.860 -6.003 18.158 1.00 95.06 72 THR A CA 1
ATOM 589 C C . THR A 1 72 ? -18.823 -7.516 17.993 1.00 95.06 72 THR A C 1
ATOM 591 O O . THR A 1 72 ? -17.755 -8.089 17.773 1.00 95.06 72 THR A O 1
ATOM 594 N N . ASP A 1 73 ? -19.987 -8.159 17.988 1.00 94.06 73 ASP A N 1
ATOM 595 C CA . ASP A 1 73 ? -20.105 -9.606 17.742 1.00 94.06 73 ASP A CA 1
ATOM 596 C C . ASP A 1 73 ? -19.576 -10.034 16.361 1.00 94.06 73 ASP A C 1
ATOM 598 O O . ASP A 1 73 ? -19.356 -11.215 16.103 1.00 94.06 73 ASP A O 1
ATOM 602 N N . LYS A 1 74 ? -19.387 -9.074 15.447 1.00 94.75 74 LYS A N 1
ATOM 603 C CA . LYS A 1 74 ? -18.893 -9.295 14.083 1.00 94.75 74 LYS A CA 1
ATOM 604 C C . LYS A 1 74 ? -17.411 -8.956 13.925 1.00 94.75 74 LYS A C 1
ATOM 606 O O . LYS A 1 74 ? -16.923 -8.989 12.795 1.00 94.75 74 LYS A O 1
ATOM 611 N N . ALA A 1 75 ? -16.725 -8.589 15.011 1.00 94.44 75 ALA A N 1
ATOM 612 C CA . ALA A 1 75 ? -15.326 -8.185 14.982 1.00 94.44 75 ALA A CA 1
ATOM 613 C C . ALA A 1 75 ? -14.456 -9.261 14.319 1.00 94.44 75 ALA A C 1
ATOM 615 O O . ALA A 1 75 ? -14.512 -10.439 14.674 1.00 94.44 75 ALA A O 1
ATOM 616 N N . VAL A 1 76 ? -13.648 -8.848 13.346 1.00 95.25 76 VAL A N 1
ATOM 617 C CA . VAL A 1 76 ? -12.810 -9.751 12.553 1.00 95.25 76 VAL A CA 1
ATOM 618 C C . VAL A 1 76 ? -11.538 -9.036 12.123 1.00 95.25 76 VAL A C 1
ATOM 620 O O . VAL A 1 76 ? -11.563 -7.845 11.831 1.00 95.25 76 VAL A O 1
ATOM 623 N N . THR A 1 77 ? -10.427 -9.762 12.041 1.00 94.75 77 THR A N 1
ATOM 624 C CA . THR A 1 77 ? -9.199 -9.249 11.425 1.00 94.75 77 THR A CA 1
ATOM 625 C C . THR A 1 77 ? -9.275 -9.470 9.911 1.00 94.75 77 THR A C 1
ATOM 627 O O . THR A 1 77 ? -9.232 -10.623 9.465 1.00 94.75 77 THR A O 1
ATOM 630 N N . PRO A 1 78 ? -9.411 -8.415 9.088 1.00 92.25 78 PRO A N 1
ATOM 631 C CA . PRO A 1 78 ? -9.471 -8.568 7.644 1.00 92.25 78 PRO A CA 1
ATOM 632 C C . PRO A 1 78 ? -8.107 -9.005 7.095 1.00 92.25 78 PRO A C 1
ATOM 634 O O . PRO A 1 78 ? -7.049 -8.653 7.619 1.00 92.25 78 PRO A O 1
ATOM 637 N N . LYS A 1 79 ? -8.111 -9.753 5.988 1.00 87.56 79 LYS A N 1
ATOM 638 C CA . LYS A 1 79 ? -6.872 -10.065 5.267 1.00 87.56 79 LYS A CA 1
ATOM 639 C C . LYS A 1 79 ? -6.391 -8.810 4.549 1.00 87.56 79 LYS A C 1
ATOM 641 O O . LYS A 1 79 ? -7.021 -8.368 3.590 1.00 87.56 79 LYS A O 1
ATOM 646 N N . ARG A 1 80 ? -5.259 -8.250 4.976 1.00 76.25 80 ARG A N 1
ATOM 647 C CA . ARG A 1 80 ? -4.645 -7.119 4.278 1.00 76.25 80 ARG A CA 1
ATOM 648 C C . ARG A 1 80 ? -3.873 -7.615 3.066 1.00 76.25 80 ARG A C 1
ATOM 650 O O . ARG A 1 80 ? -2.737 -8.070 3.174 1.00 76.25 80 ARG A O 1
ATOM 657 N N . VAL A 1 81 ? -4.495 -7.512 1.899 1.00 68.25 81 VAL A N 1
ATOM 658 C CA . VAL A 1 81 ? -3.782 -7.664 0.633 1.00 68.25 81 VAL A CA 1
ATOM 659 C C . VAL A 1 81 ? -3.028 -6.360 0.417 1.00 68.25 81 VAL A C 1
ATOM 661 O O . VAL A 1 81 ? -3.638 -5.330 0.132 1.00 68.25 81 VAL A O 1
ATOM 664 N N . LYS A 1 82 ? -1.703 -6.363 0.614 1.00 61.19 82 LYS A N 1
ATOM 665 C CA . LYS A 1 82 ? -0.889 -5.246 0.124 1.00 61.19 82 LYS A CA 1
ATOM 666 C C . LYS A 1 82 ? -1.137 -5.177 -1.382 1.00 61.19 82 LYS A C 1
ATOM 668 O O . LYS A 1 82 ? -0.961 -6.212 -2.026 1.00 61.19 82 LYS A O 1
ATOM 673 N N . PRO A 1 83 ? -1.566 -4.031 -1.940 1.00 59.72 83 PRO A N 1
ATOM 674 C CA . PRO A 1 83 ? -1.673 -3.918 -3.383 1.00 59.72 83 PRO A CA 1
ATOM 675 C C . PRO A 1 83 ? -0.298 -4.266 -3.949 1.00 59.72 83 PRO A C 1
ATOM 677 O O . PRO A 1 83 ? 0.706 -3.650 -3.571 1.00 59.72 83 PRO A O 1
ATOM 680 N N . GLU A 1 84 ? -0.230 -5.323 -4.760 1.00 60.56 84 GLU A N 1
ATOM 681 C CA . GLU A 1 84 ? 1.015 -5.661 -5.432 1.00 60.56 84 GLU A CA 1
ATOM 682 C C . GLU A 1 84 ? 1.445 -4.429 -6.225 1.00 60.56 84 GLU A C 1
ATOM 684 O O . GLU A 1 84 ? 0.625 -3.776 -6.878 1.00 60.56 84 GLU A O 1
ATOM 689 N N . LYS A 1 85 ? 2.729 -4.066 -6.132 1.00 65.31 85 LYS A N 1
ATOM 690 C CA . LYS A 1 85 ? 3.259 -3.020 -7.007 1.00 65.31 85 LYS A CA 1
ATOM 691 C C . LYS A 1 85 ? 2.952 -3.449 -8.444 1.00 65.31 85 LYS A C 1
ATOM 693 O O . LYS A 1 85 ? 3.207 -4.619 -8.746 1.00 65.31 85 LYS A O 1
ATOM 698 N N . PRO A 1 86 ? 2.436 -2.554 -9.305 1.00 66.00 86 PRO A N 1
ATOM 699 C CA . PRO A 1 86 ? 2.188 -2.909 -10.691 1.00 66.00 86 PRO A CA 1
ATOM 700 C C . PRO A 1 86 ? 3.478 -3.482 -11.278 1.00 66.00 86 PRO A C 1
ATOM 702 O O . PRO A 1 86 ? 4.539 -2.851 -11.235 1.00 66.00 86 PRO A O 1
ATOM 705 N N . LYS A 1 87 ? 3.397 -4.733 -11.730 1.00 83.44 87 LYS A N 1
ATOM 706 C CA . LYS A 1 87 ? 4.458 -5.362 -12.504 1.00 83.44 87 LYS A CA 1
ATOM 707 C C . LYS A 1 87 ? 4.232 -4.934 -13.939 1.00 83.44 87 LYS A C 1
ATOM 709 O O . LYS A 1 87 ? 3.254 -5.345 -14.556 1.00 83.44 87 LYS A O 1
ATOM 714 N N . TRP A 1 88 ? 5.100 -4.064 -14.430 1.00 91.25 88 TRP A N 1
ATOM 715 C CA . TRP A 1 88 ? 5.063 -3.650 -15.819 1.00 91.25 88 TRP A CA 1
ATOM 716 C C . TRP A 1 88 ? 5.677 -4.769 -16.642 1.00 91.25 88 TRP A C 1
ATOM 718 O O . TRP A 1 88 ? 6.874 -5.035 -16.554 1.00 91.25 88 TRP A O 1
ATOM 728 N N . ASP A 1 89 ? 4.833 -5.457 -17.391 1.00 91.25 89 ASP A N 1
ATOM 729 C CA . ASP A 1 89 ? 5.233 -6.492 -18.326 1.00 91.25 89 ASP A CA 1
ATOM 730 C C . ASP A 1 89 ? 4.444 -6.266 -19.609 1.00 91.25 89 ASP A C 1
ATOM 732 O O . ASP A 1 89 ? 3.212 -6.280 -19.603 1.00 91.25 89 ASP A O 1
ATOM 736 N N . PHE A 1 90 ? 5.165 -5.975 -20.684 1.00 90.69 90 PHE A N 1
ATOM 737 C CA . PHE A 1 90 ? 4.579 -5.726 -21.997 1.00 90.69 90 PHE A CA 1
ATOM 738 C C . PHE A 1 90 ? 4.738 -6.958 -22.905 1.00 90.69 90 PHE A C 1
ATOM 740 O O . PHE A 1 90 ? 4.556 -6.873 -24.120 1.00 90.69 90 PHE A O 1
ATOM 747 N N . GLY A 1 91 ? 5.068 -8.116 -22.321 1.00 89.62 91 GLY A N 1
ATOM 748 C CA . GLY A 1 91 ? 5.247 -9.383 -23.010 1.00 89.62 91 GLY A CA 1
ATOM 749 C C . GLY A 1 91 ? 6.324 -9.302 -24.085 1.00 89.62 91 GLY A C 1
ATOM 750 O O . GLY A 1 91 ? 7.469 -8.932 -23.829 1.00 89.62 91 GLY A O 1
ATOM 751 N N . GLU A 1 92 ? 5.933 -9.649 -25.308 1.00 93.81 92 GLU A N 1
ATOM 752 C CA . GLU A 1 92 ? 6.813 -9.657 -26.479 1.00 93.81 92 GLU A CA 1
ATOM 753 C C . GLU A 1 92 ? 6.844 -8.316 -27.227 1.00 93.81 92 GLU A C 1
ATOM 755 O O . GLU A 1 92 ? 7.451 -8.225 -28.291 1.00 93.81 92 GLU A O 1
ATOM 760 N N . GLN A 1 93 ? 6.203 -7.267 -26.697 1.00 94.81 93 GLN A N 1
ATOM 761 C CA . GLN A 1 93 ? 6.249 -5.945 -27.312 1.00 94.81 93 GLN A CA 1
ATOM 762 C C . GLN A 1 93 ? 7.675 -5.386 -27.296 1.00 94.81 93 GLN A C 1
ATOM 764 O O . GLN A 1 93 ? 8.247 -5.125 -26.236 1.00 94.81 93 GLN A O 1
ATOM 769 N N . GLU A 1 94 ? 8.204 -5.133 -28.490 1.00 94.94 94 GLU A N 1
ATOM 770 C CA . GLU A 1 94 ? 9.500 -4.496 -28.683 1.00 94.94 94 GLU A CA 1
ATOM 7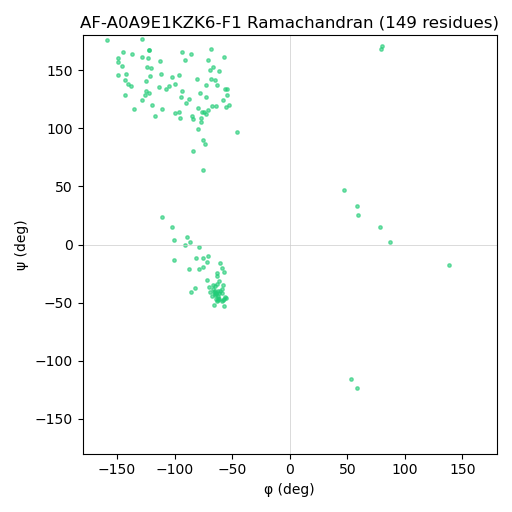71 C C . GLU A 1 94 ? 9.366 -2.982 -28.848 1.00 94.94 94 GLU A C 1
ATOM 773 O O . GLU A 1 94 ? 8.576 -2.474 -29.646 1.00 94.94 94 GLU A O 1
ATOM 778 N N . PHE A 1 95 ? 10.190 -2.256 -28.103 1.00 94.62 95 PHE A N 1
ATOM 779 C CA . PHE A 1 95 ? 10.344 -0.817 -28.201 1.00 94.62 95 PHE A CA 1
ATOM 780 C C . PHE A 1 95 ? 11.586 -0.523 -29.029 1.00 94.62 95 PHE A C 1
ATOM 782 O O . PHE A 1 95 ? 12.706 -0.827 -28.617 1.00 94.62 95 PHE A O 1
ATOM 789 N N . LEU A 1 96 ? 11.382 0.056 -30.210 1.00 93.19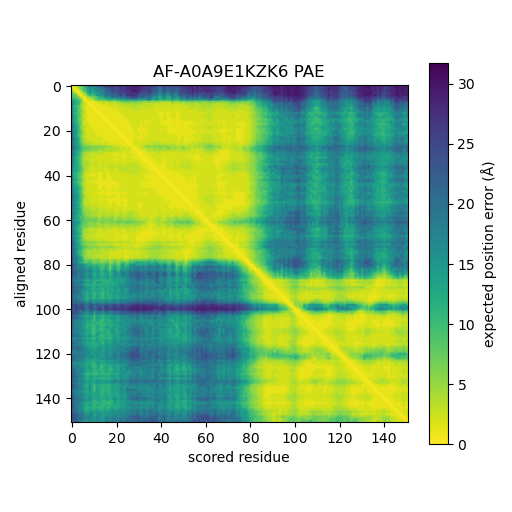 96 LEU A N 1
ATOM 790 C CA . LEU A 1 96 ? 12.473 0.428 -31.102 1.00 93.19 96 LEU A CA 1
ATOM 791 C C . LEU A 1 96 ? 13.215 1.646 -30.559 1.00 93.19 96 LEU A C 1
ATOM 793 O O . LEU A 1 96 ? 12.608 2.629 -30.131 1.00 93.19 96 LEU A O 1
ATOM 797 N N . VAL A 1 97 ? 14.539 1.595 -30.630 1.00 90.38 97 VAL A N 1
ATOM 798 C CA . VAL A 1 97 ? 15.414 2.693 -30.242 1.00 90.38 97 VAL A CA 1
ATOM 799 C C . VAL A 1 97 ? 16.532 2.833 -31.265 1.00 90.38 97 VAL A C 1
ATOM 801 O O . VAL A 1 97 ? 17.126 1.856 -31.713 1.00 90.38 97 VAL A O 1
ATOM 804 N N . ASN A 1 98 ? 16.833 4.069 -31.655 1.00 84.44 98 ASN A N 1
ATOM 805 C CA . ASN A 1 98 ? 17.989 4.333 -32.501 1.00 84.44 98 ASN A CA 1
ATOM 806 C C . ASN A 1 98 ? 19.238 4.450 -31.623 1.00 84.44 98 ASN A C 1
ATOM 808 O O . ASN A 1 98 ? 19.647 5.553 -31.266 1.00 84.44 98 ASN A O 1
ATOM 812 N N . SER A 1 99 ? 19.807 3.314 -31.221 1.00 70.94 99 SER A N 1
ATOM 813 C CA . SER A 1 99 ? 21.062 3.278 -30.476 1.00 70.94 99 SER A CA 1
ATOM 814 C C . SER A 1 99 ? 22.229 3.614 -31.414 1.00 70.94 99 SER A C 1
ATOM 816 O O . SER A 1 99 ? 22.859 2.730 -31.994 1.00 70.94 99 SER A O 1
ATOM 818 N N . THR A 1 100 ? 22.533 4.899 -31.596 1.00 68.19 100 THR A N 1
ATOM 819 C CA . THR A 1 100 ? 23.786 5.323 -32.242 1.00 68.19 100 THR A CA 1
ATOM 820 C C . THR A 1 100 ? 24.990 4.7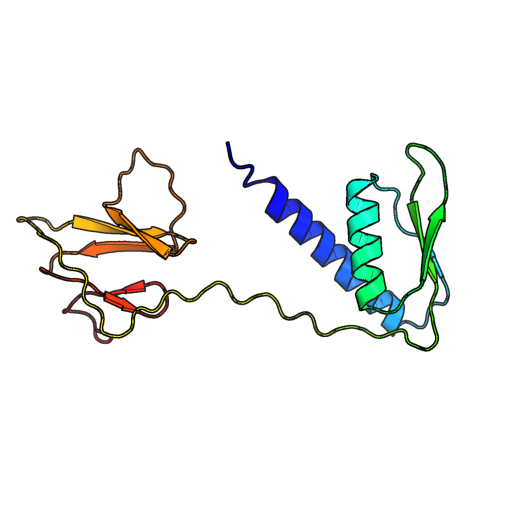43 -31.480 1.00 68.19 100 THR A C 1
ATOM 822 O O . THR A 1 100 ? 24.859 4.350 -30.318 1.00 68.19 100 THR A O 1
ATOM 825 N N . SER A 1 101 ? 26.167 4.691 -32.114 1.00 63.03 101 SER A N 1
ATOM 826 C CA . SER A 1 101 ? 27.414 4.133 -31.565 1.00 63.03 101 SER A CA 1
ATOM 827 C C . SER A 1 101 ? 27.689 4.603 -30.125 1.00 63.03 101 SER A C 1
ATOM 829 O O . SER A 1 101 ? 28.199 5.702 -29.918 1.00 63.03 101 SER A O 1
ATOM 831 N N . GLY A 1 102 ? 27.322 3.784 -29.132 1.00 79.69 102 GLY A N 1
ATOM 832 C CA . GLY A 1 102 ? 27.415 4.115 -27.702 1.00 79.69 102 GLY A CA 1
ATOM 833 C C . GLY A 1 102 ? 26.216 3.684 -26.845 1.00 79.69 102 GLY A C 1
ATOM 834 O O . GLY A 1 102 ? 26.366 3.560 -25.632 1.00 79.69 102 GLY A O 1
ATOM 835 N N . GLY A 1 103 ? 25.062 3.393 -27.455 1.00 89.38 103 GLY A N 1
ATOM 836 C CA . GLY A 1 103 ? 23.846 2.994 -26.736 1.00 89.38 103 GLY A CA 1
ATOM 837 C C . GLY A 1 103 ? 23.082 4.171 -26.116 1.00 89.38 103 GLY A C 1
ATOM 838 O O . GLY A 1 103 ? 23.574 5.296 -26.053 1.00 89.38 103 GLY A O 1
ATOM 839 N N . ILE A 1 104 ? 21.851 3.920 -25.668 1.00 92.50 104 ILE A N 1
ATOM 840 C CA . ILE A 1 104 ? 20.981 4.928 -25.040 1.00 92.50 104 ILE A CA 1
ATOM 841 C C . ILE A 1 104 ? 20.533 4.429 -23.671 1.00 92.50 104 ILE A C 1
ATOM 843 O O . ILE A 1 104 ? 20.082 3.296 -23.528 1.00 92.50 104 ILE A O 1
ATOM 847 N N . ASN A 1 105 ? 20.640 5.278 -22.647 1.00 93.94 105 ASN A N 1
ATOM 848 C CA . ASN A 1 105 ? 20.097 4.958 -21.331 1.00 93.94 105 ASN A CA 1
ATOM 849 C C . ASN A 1 105 ? 18.576 5.125 -21.348 1.00 93.94 105 ASN A C 1
ATOM 851 O O . ASN A 1 105 ? 18.080 6.240 -21.476 1.00 93.94 105 ASN A O 1
ATOM 855 N N . ILE A 1 106 ? 17.850 4.027 -21.186 1.00 95.44 106 ILE A N 1
ATOM 856 C CA . ILE A 1 106 ? 16.394 3.991 -21.055 1.00 95.44 106 ILE A CA 1
ATOM 857 C C . ILE A 1 106 ? 16.041 3.798 -19.579 1.00 95.44 106 ILE A C 1
ATOM 859 O O . ILE A 1 106 ? 16.745 3.092 -18.853 1.00 95.44 106 ILE A O 1
ATOM 863 N N . PHE A 1 107 ? 14.954 4.418 -19.123 1.00 95.75 107 PHE A N 1
ATOM 864 C CA . PHE A 1 107 ? 14.366 4.161 -17.811 1.00 95.75 107 PHE A CA 1
ATOM 865 C C . PHE A 1 107 ? 12.919 3.677 -17.932 1.00 95.75 107 PHE A C 1
ATOM 867 O O . PHE A 1 107 ? 12.200 4.049 -18.859 1.00 95.75 107 PHE A O 1
ATOM 874 N N . LEU A 1 108 ? 12.496 2.888 -16.944 1.00 95.38 108 LEU A N 1
ATOM 875 C CA . LEU A 1 108 ? 11.108 2.512 -16.693 1.00 95.38 108 LEU A CA 1
ATOM 876 C C . LEU A 1 108 ? 10.642 3.182 -15.395 1.00 95.38 108 LEU A C 1
ATOM 878 O O . LEU A 1 108 ? 11.176 2.905 -14.322 1.00 95.38 108 LEU A O 1
ATOM 882 N N . GLY A 1 109 ? 9.653 4.064 -15.476 1.00 92.25 109 GLY A N 1
ATOM 883 C CA . GLY A 1 109 ? 9.032 4.765 -14.356 1.00 92.25 109 GLY A CA 1
ATOM 884 C C . GLY A 1 109 ? 8.165 3.854 -13.484 1.00 92.25 109 GLY A C 1
ATOM 885 O O . GLY A 1 109 ? 7.690 2.802 -13.911 1.00 92.25 109 GLY A O 1
ATOM 886 N N . ARG A 1 110 ? 7.917 4.265 -12.233 1.00 87.50 110 ARG A N 1
ATOM 887 C CA . ARG A 1 110 ? 7.003 3.534 -11.323 1.00 87.50 110 ARG A CA 1
ATOM 888 C C . ARG A 1 110 ? 5.558 3.496 -11.823 1.00 87.50 110 ARG A C 1
ATOM 890 O O . ARG A 1 110 ? 4.824 2.569 -11.493 1.00 87.50 110 ARG A O 1
ATOM 897 N N . ASP A 1 111 ? 5.184 4.492 -12.609 1.00 86.06 111 ASP A N 1
ATOM 898 C CA . ASP A 1 111 ? 3.902 4.660 -13.288 1.00 86.06 111 ASP A CA 1
ATOM 899 C C . ASP A 1 111 ? 3.837 3.967 -14.659 1.00 86.06 111 ASP A C 1
ATOM 901 O O . ASP A 1 111 ? 2.813 4.060 -15.328 1.00 86.06 111 ASP A O 1
ATOM 905 N N . GLY A 1 112 ? 4.903 3.271 -15.070 1.00 88.75 112 GLY A N 1
ATOM 906 C CA . GLY A 1 112 ? 4.975 2.566 -16.350 1.00 88.75 112 GLY A CA 1
ATOM 907 C C . GLY A 1 112 ? 5.448 3.434 -17.510 1.00 88.75 112 GLY A C 1
ATOM 908 O O . GLY A 1 112 ? 5.533 2.935 -18.629 1.00 88.75 112 GLY A O 1
ATOM 909 N N . ASN A 1 113 ? 5.782 4.707 -17.267 1.00 92.19 113 A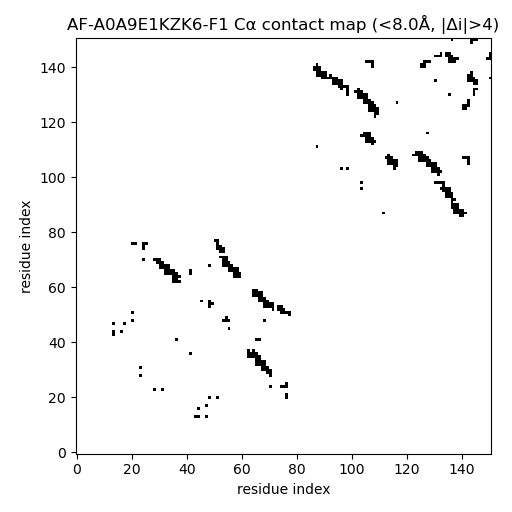SN A N 1
ATOM 910 C CA . ASN A 1 113 ? 6.349 5.567 -18.297 1.00 92.19 113 ASN A CA 1
ATOM 911 C C . ASN A 1 113 ? 7.731 5.056 -18.731 1.00 92.19 113 ASN A C 1
ATOM 913 O O . ASN A 1 113 ? 8.526 4.623 -17.899 1.00 92.19 113 ASN A O 1
ATOM 917 N N . ILE A 1 114 ? 8.033 5.134 -20.022 1.00 94.75 114 ILE A N 1
ATOM 918 C CA . ILE A 1 114 ? 9.308 4.702 -20.593 1.00 94.75 114 ILE A CA 1
ATOM 919 C C . ILE A 1 114 ? 9.929 5.900 -21.296 1.00 94.75 114 ILE A C 1
ATOM 921 O O . ILE A 1 114 ? 9.272 6.570 -22.092 1.00 94.75 114 ILE A O 1
ATOM 925 N N . GLY A 1 115 ? 11.200 6.175 -21.018 1.00 93.12 115 GLY A N 1
ATOM 926 C CA . GLY A 1 115 ? 11.879 7.320 -21.613 1.00 93.12 115 GLY A CA 1
ATOM 927 C C . GLY A 1 115 ? 13.392 7.199 -21.607 1.00 93.12 115 GLY A C 1
ATOM 928 O O . GLY A 1 115 ? 13.962 6.255 -21.062 1.00 93.12 115 GLY A O 1
ATOM 929 N N . ILE A 1 116 ? 14.044 8.184 -22.218 1.00 93.00 116 ILE A N 1
ATOM 930 C CA . ILE A 1 116 ? 15.498 8.335 -22.162 1.00 93.00 116 ILE A CA 1
ATOM 931 C C . ILE A 1 116 ? 15.861 8.944 -20.809 1.00 93.00 116 ILE A C 1
ATOM 933 O O . ILE A 1 116 ? 15.267 9.934 -20.383 1.00 93.00 116 ILE A O 1
ATOM 937 N N . TYR A 1 117 ? 16.817 8.334 -20.119 1.00 92.75 117 TYR A N 1
ATOM 938 C CA . TYR A 1 117 ? 17.281 8.803 -18.825 1.00 92.75 117 TYR A CA 1
ATOM 939 C C . TYR A 1 117 ? 18.110 10.081 -18.977 1.00 92.75 117 TYR A C 1
ATOM 941 O O . TYR A 1 117 ? 19.103 10.103 -19.703 1.00 92.75 117 TYR A O 1
ATOM 949 N N . ASP A 1 118 ? 17.727 11.111 -18.229 1.00 88.75 118 ASP A N 1
ATOM 950 C CA . ASP A 1 118 ? 18.437 12.380 -18.096 1.00 88.75 118 ASP A CA 1
ATOM 951 C C . ASP A 1 118 ? 18.823 12.561 -16.625 1.00 88.75 118 ASP A C 1
ATOM 953 O O . ASP A 1 118 ? 17.963 12.585 -15.745 1.00 88.75 118 ASP A O 1
ATOM 957 N N . GLU A 1 119 ? 20.119 12.678 -16.343 1.00 86.44 119 GLU A N 1
ATOM 958 C CA . GLU A 1 119 ? 20.638 12.836 -14.980 1.00 86.44 119 GLU A CA 1
ATOM 959 C C . GLU A 1 119 ? 20.168 14.124 -14.291 1.00 86.44 119 GLU A C 1
ATOM 961 O O . GLU A 1 119 ? 20.085 14.175 -13.061 1.00 86.44 119 GLU A O 1
ATOM 966 N N . ASN A 1 120 ? 19.804 15.142 -15.074 1.00 89.06 120 ASN A N 1
ATOM 967 C CA . ASN A 1 120 ? 19.269 16.397 -14.556 1.00 89.06 120 ASN A CA 1
ATOM 968 C C . ASN A 1 120 ? 17.816 16.241 -14.088 1.00 89.06 120 ASN A C 1
ATOM 970 O O . ASN A 1 120 ? 17.323 17.035 -13.282 1.00 89.06 120 ASN A O 1
ATOM 974 N N . GLN A 1 121 ? 17.126 15.194 -14.550 1.00 81.56 121 GLN A N 1
ATOM 975 C CA . GLN A 1 121 ? 15.760 14.883 -14.166 1.00 81.56 121 GLN A CA 1
ATOM 976 C C . GLN A 1 121 ? 15.770 13.860 -13.028 1.00 81.56 121 GLN A C 1
ATOM 978 O O . GLN A 1 121 ? 16.051 12.677 -13.204 1.00 81.56 121 GLN A O 1
ATOM 983 N N . ARG A 1 122 ? 15.409 14.300 -11.817 1.00 77.88 122 ARG A N 1
ATOM 984 C CA . ARG A 1 122 ? 15.222 13.407 -10.659 1.00 77.88 122 ARG A CA 1
ATOM 985 C C . ARG A 1 122 ? 13.904 12.631 -10.764 1.00 77.88 122 ARG A C 1
ATOM 987 O O . ARG A 1 122 ? 13.002 12.818 -9.948 1.00 77.88 122 ARG A O 1
ATOM 994 N N . ILE A 1 123 ? 13.784 11.777 -11.777 1.00 79.56 123 ILE A N 1
ATOM 995 C CA . ILE A 1 123 ? 12.617 10.915 -11.985 1.00 79.56 123 ILE A CA 1
ATOM 996 C C . ILE A 1 123 ? 12.814 9.610 -11.202 1.00 79.56 123 ILE A C 1
ATOM 998 O O . ILE A 1 123 ? 13.818 8.925 -11.402 1.00 79.56 123 ILE A O 1
ATOM 1002 N N . PRO A 1 124 ? 11.879 9.217 -10.318 1.00 84.50 124 PRO A N 1
ATOM 1003 C CA . PRO A 1 124 ? 11.897 7.892 -9.709 1.00 84.50 124 PRO A CA 1
ATOM 1004 C C . PRO A 1 124 ? 11.615 6.803 -10.754 1.00 84.50 124 PRO A C 1
ATOM 1006 O O . PRO A 1 124 ? 10.526 6.753 -11.325 1.00 84.50 124 PRO A O 1
ATOM 1009 N N . TYR A 1 125 ? 12.560 5.888 -10.947 1.00 90.50 125 TYR A N 1
ATOM 1010 C CA . TYR A 1 125 ? 12.425 4.739 -11.845 1.00 90.50 125 TYR A CA 1
ATOM 1011 C C . TYR A 1 125 ? 12.388 3.409 -11.073 1.00 90.50 125 TYR A C 1
ATOM 1013 O O . TYR A 1 125 ? 12.786 3.328 -9.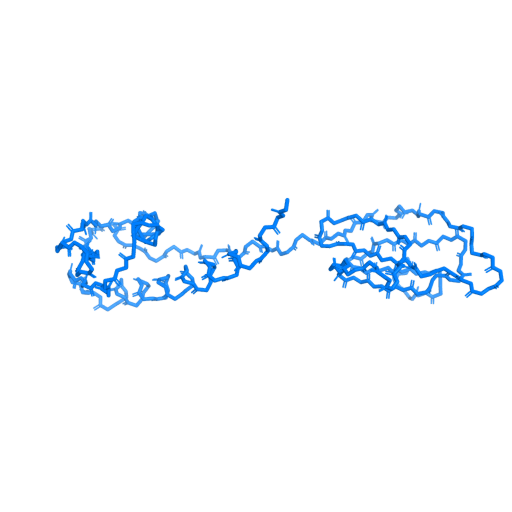907 1.00 90.50 125 TYR A O 1
ATOM 1021 N N . LEU A 1 126 ? 11.833 2.382 -11.712 1.00 91.81 126 LEU A N 1
ATOM 1022 C CA . LEU A 1 126 ? 11.902 0.977 -11.307 1.00 91.81 126 LEU A CA 1
ATOM 1023 C C . LEU A 1 126 ? 13.166 0.314 -11.842 1.00 91.81 126 LEU A C 1
ATOM 1025 O O . LEU A 1 126 ? 13.8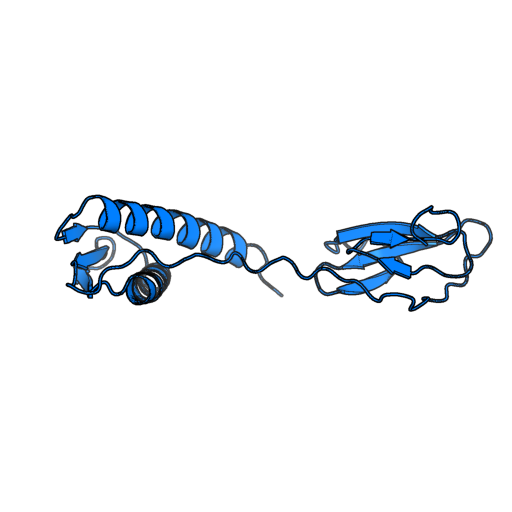03 -0.436 -11.109 1.00 91.81 126 LEU A O 1
ATOM 1029 N N . ASP A 1 127 ? 13.525 0.622 -13.087 1.00 94.44 127 ASP A N 1
ATOM 1030 C CA . ASP A 1 127 ? 14.725 0.110 -13.734 1.00 94.44 127 ASP A CA 1
ATOM 1031 C C . ASP A 1 127 ? 15.330 1.158 -14.675 1.00 94.44 127 ASP A C 1
ATOM 1033 O O . ASP A 1 127 ? 14.628 2.044 -15.174 1.00 94.44 127 ASP A O 1
ATOM 1037 N N . LYS A 1 128 ? 16.643 1.066 -14.887 1.00 95.19 128 LYS A N 1
ATOM 1038 C CA . LYS A 1 128 ? 17.413 1.914 -15.799 1.00 95.19 128 LYS A CA 1
ATOM 1039 C C . LYS A 1 128 ? 18.492 1.071 -16.453 1.00 95.19 128 LYS A C 1
ATOM 1041 O O . LYS A 1 128 ? 19.301 0.462 -15.754 1.00 95.19 128 LYS A O 1
ATOM 1046 N N . ARG A 1 129 ? 18.569 1.115 -17.781 1.00 95.12 129 ARG A N 1
ATOM 1047 C CA . ARG A 1 129 ? 19.520 0.305 -18.538 1.00 95.12 129 ARG A CA 1
ATOM 1048 C C . ARG A 1 129 ? 20.079 1.037 -19.747 1.00 95.12 129 ARG A C 1
ATOM 1050 O O . ARG A 1 129 ? 19.351 1.726 -20.454 1.00 95.12 129 ARG A O 1
ATOM 1057 N N . LEU A 1 130 ? 21.369 0.828 -20.002 1.00 94.12 130 LEU A N 1
ATOM 1058 C CA . LEU A 1 130 ? 21.989 1.170 -21.275 1.00 94.12 130 LEU A CA 1
ATOM 1059 C C . LEU A 1 130 ? 21.565 0.138 -22.328 1.00 94.12 130 LEU A C 1
ATOM 1061 O O . LEU A 1 130 ? 21.921 -1.034 -22.221 1.00 94.12 130 LEU A O 1
ATOM 1065 N N . VAL A 1 131 ? 20.800 0.576 -23.323 1.00 94.56 131 VAL A N 1
ATOM 1066 C CA . VAL A 1 131 ? 20.347 -0.243 -24.450 1.00 94.56 131 VAL A CA 1
ATOM 1067 C C . VAL A 1 131 ? 21.291 -0.021 -25.627 1.00 94.56 131 VAL A C 1
ATOM 1069 O O . VAL A 1 131 ? 21.387 1.087 -26.157 1.00 94.56 131 VAL A O 1
ATOM 1072 N N . THR A 1 132 ? 22.019 -1.070 -26.006 1.00 91.25 132 THR A N 1
ATOM 1073 C CA . THR A 1 132 ? 22.987 -1.066 -27.117 1.00 91.25 132 THR A CA 1
ATOM 1074 C C . THR A 1 132 ? 22.436 -1.694 -28.398 1.00 91.25 132 THR A C 1
ATOM 1076 O O . THR A 1 132 ? 23.045 -1.547 -29.453 1.00 91.25 132 THR A O 1
ATOM 1079 N N . SER A 1 133 ? 21.310 -2.398 -28.295 1.00 90.06 133 SER A N 1
ATOM 1080 C CA . SER A 1 133 ? 20.548 -3.001 -29.388 1.00 90.06 133 SER A CA 1
ATOM 1081 C C . SER A 1 133 ? 19.560 -2.003 -30.012 1.00 90.06 133 SER A C 1
ATOM 1083 O O . SER A 1 133 ? 19.203 -0.992 -29.409 1.00 90.06 133 SER A O 1
ATOM 1085 N N . SER A 1 134 ? 19.051 -2.317 -31.208 1.00 91.25 134 SER A N 1
ATOM 1086 C CA . SER A 1 134 ? 18.031 -1.509 -31.906 1.00 91.25 134 SER A CA 1
ATOM 1087 C C . SER A 1 134 ? 16.637 -1.558 -31.270 1.00 91.25 134 SER A C 1
ATOM 1089 O O . SER A 1 134 ? 15.731 -0.829 -31.680 1.00 91.25 134 SER A O 1
ATOM 1091 N N . SER A 1 135 ? 16.434 -2.452 -30.306 1.00 93.75 135 SER A N 1
ATOM 1092 C CA . SER A 1 135 ? 15.186 -2.591 -29.566 1.00 93.75 135 SER A CA 1
ATOM 1093 C C . SER A 1 135 ? 15.426 -3.087 -28.145 1.00 93.75 135 SER A C 1
ATOM 1095 O O . SER A 1 135 ? 16.477 -3.647 -27.824 1.00 93.75 135 SER A O 1
ATOM 1097 N N . PHE A 1 136 ? 14.441 -2.864 -27.283 1.00 96.00 136 PHE A N 1
ATOM 1098 C CA . PHE A 1 136 ? 14.365 -3.439 -25.944 1.00 96.00 136 PHE A CA 1
ATOM 1099 C C . PHE A 1 136 ? 12.936 -3.914 -25.661 1.00 96.00 136 PHE A C 1
ATOM 1101 O O . PHE A 1 136 ? 11.992 -3.495 -26.332 1.00 96.00 136 PHE A O 1
ATOM 1108 N N . LYS A 1 137 ? 12.759 -4.748 -24.637 1.00 96.75 137 LYS A N 1
ATOM 1109 C CA . LYS A 1 137 ? 11.440 -5.103 -24.093 1.00 96.75 137 LYS A CA 1
ATOM 1110 C C . LYS A 1 137 ? 11.377 -4.755 -22.615 1.00 96.75 137 LYS A C 1
ATOM 1112 O O . LYS A 1 137 ? 12.396 -4.492 -21.972 1.00 96.75 137 LYS A O 1
ATOM 1117 N N . ILE A 1 138 ? 10.169 -4.785 -22.068 1.00 96.50 138 ILE A N 1
ATOM 1118 C CA . ILE A 1 138 ? 9.931 -4.654 -20.634 1.00 96.50 138 ILE A CA 1
ATOM 1119 C C . ILE A 1 138 ? 9.299 -5.950 -20.130 1.00 96.50 138 ILE A C 1
ATOM 1121 O O . ILE A 1 138 ? 8.141 -6.231 -20.439 1.00 96.50 138 ILE A O 1
ATOM 1125 N N . LYS A 1 139 ? 10.059 -6.713 -19.340 1.00 94.19 139 LYS A N 1
ATOM 1126 C CA . LYS A 1 139 ? 9.632 -7.989 -18.749 1.00 94.19 139 LYS A CA 1
ATOM 1127 C C . LYS A 1 139 ? 9.830 -7.948 -17.242 1.00 94.19 139 LYS A C 1
ATOM 1129 O O . LYS A 1 139 ? 10.919 -7.625 -16.768 1.00 94.19 139 LYS A O 1
ATOM 1134 N N . ASN A 1 140 ? 8.794 -8.277 -16.473 1.00 91.56 140 ASN A N 1
ATOM 1135 C CA . ASN A 1 140 ? 8.816 -8.254 -15.005 1.00 91.56 140 ASN A CA 1
ATOM 1136 C C . ASN A 1 140 ? 9.418 -6.964 -14.402 1.00 91.56 140 ASN A C 1
ATOM 1138 O O . ASN A 1 140 ? 10.262 -7.015 -13.504 1.00 91.56 140 ASN A O 1
ATOM 1142 N N . SER A 1 141 ? 8.987 -5.804 -14.904 1.00 93.94 141 SER A N 1
ATOM 1143 C CA . SER A 1 141 ? 9.473 -4.468 -14.528 1.00 93.94 141 SER A CA 1
ATOM 1144 C C . SER A 1 141 ? 10.971 -4.236 -14.761 1.00 93.94 141 SER A C 1
ATOM 1146 O O . SER A 1 141 ? 11.566 -3.393 -14.089 1.00 93.94 141 SER A O 1
ATOM 1148 N N . LYS A 1 142 ? 11.582 -4.972 -15.695 1.00 94.44 142 LYS A N 1
ATOM 1149 C CA . LYS A 1 142 ? 12.972 -4.789 -16.114 1.00 94.44 142 LYS A CA 1
ATOM 1150 C C . LYS A 1 142 ? 13.072 -4.503 -17.599 1.00 94.44 142 LYS A C 1
ATOM 1152 O O . LYS A 1 142 ? 12.323 -5.071 -18.392 1.00 94.44 142 LYS A O 1
ATOM 1157 N N . ILE A 1 143 ? 14.038 -3.670 -17.956 1.00 96.00 143 ILE A N 1
ATOM 1158 C CA . ILE A 1 143 ? 14.442 -3.436 -19.337 1.00 96.00 143 ILE A CA 1
ATOM 1159 C C . ILE A 1 143 ? 15.343 -4.598 -19.754 1.00 96.00 143 ILE A C 1
ATOM 1161 O O . ILE A 1 143 ? 16.422 -4.798 -19.185 1.00 96.00 143 ILE A O 1
ATOM 1165 N N . VAL A 1 144 ? 14.903 -5.362 -20.746 1.00 95.94 144 VAL A N 1
ATOM 1166 C CA . VAL A 1 144 ? 15.661 -6.478 -21.326 1.00 95.94 144 VAL A CA 1
ATOM 1167 C C . VAL A 1 144 ? 16.068 -6.145 -22.755 1.00 95.94 144 VAL A C 1
ATOM 1169 O O . VAL A 1 144 ? 15.347 -5.437 -23.458 1.00 95.94 144 VAL A O 1
ATOM 1172 N N . ILE A 1 145 ? 17.233 -6.632 -23.164 1.00 94.56 145 ILE A N 1
ATOM 1173 C CA . ILE A 1 145 ? 17.810 -6.469 -24.506 1.00 94.56 145 ILE A CA 1
ATOM 1174 C C . ILE A 1 145 ? 18.076 -7.845 -25.122 1.00 94.56 145 ILE A C 1
ATOM 1176 O O . ILE A 1 145 ? 18.019 -8.855 -24.421 1.00 94.56 145 ILE A O 1
ATOM 1180 N N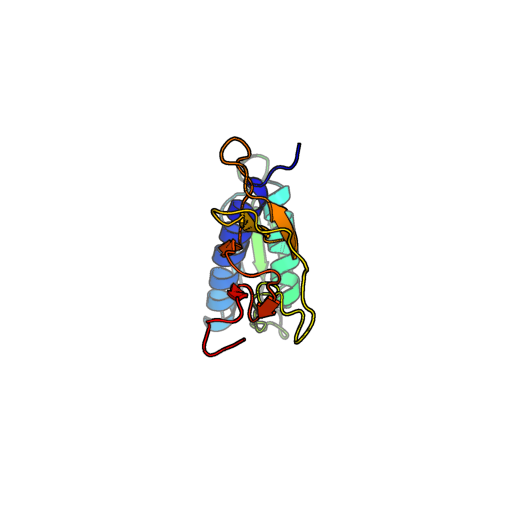 . SER A 1 146 ? 18.351 -7.891 -26.425 1.00 91.69 146 SER A N 1
ATOM 1181 C CA . SER A 1 146 ? 18.497 -9.132 -27.200 1.00 91.69 146 SER A CA 1
ATOM 1182 C C . SER A 1 146 ? 19.559 -10.096 -26.668 1.00 91.69 146 SER A C 1
ATOM 1184 O O . SER A 1 146 ? 19.488 -11.294 -26.926 1.00 91.69 146 SER A O 1
ATOM 1186 N N . GLU A 1 147 ? 20.544 -9.590 -25.932 1.00 90.56 147 GLU A N 1
ATOM 1187 C CA . GLU A 1 147 ? 21.631 -10.376 -25.350 1.00 90.56 147 GLU A CA 1
ATOM 1188 C C . GLU A 1 147 ? 21.235 -11.075 -24.039 1.00 90.56 147 GLU A C 1
ATOM 1190 O O . GLU A 1 147 ? 21.979 -11.922 -23.540 1.00 90.56 147 GLU A O 1
ATOM 1195 N N . ASP A 1 148 ? 20.088 -10.731 -23.454 1.00 91.62 148 ASP A N 1
ATOM 1196 C CA . ASP A 1 148 ? 19.644 -11.335 -22.206 1.00 91.62 148 ASP A CA 1
ATOM 1197 C C . ASP A 1 148 ? 18.998 -12.704 -22.422 1.00 91.62 148 ASP A C 1
ATOM 1199 O O . ASP A 1 148 ? 18.187 -12.914 -23.319 1.00 91.62 148 ASP A O 1
ATOM 1203 N N . SER A 1 149 ? 19.252 -13.624 -21.489 1.00 89.38 149 SER A N 1
ATOM 1204 C CA . SER A 1 149 ? 18.621 -14.955 -21.478 1.00 89.38 149 SER A CA 1
ATOM 1205 C C . SER A 1 149 ? 17.087 -14.934 -21.407 1.00 89.38 149 SER A C 1
ATOM 1207 O O . SER A 1 149 ? 16.446 -15.933 -21.716 1.00 89.38 149 SER A O 1
ATOM 1209 N N . ASN A 1 150 ? 16.505 -13.822 -20.956 1.00 86.00 150 ASN A N 1
ATOM 1210 C CA . ASN A 1 150 ? 15.068 -13.631 -20.789 1.00 86.00 150 ASN A CA 1
ATOM 1211 C C . ASN A 1 150 ? 14.481 -12.622 -21.791 1.00 86.00 150 ASN A C 1
ATOM 1213 O O . ASN A 1 150 ? 13.448 -12.024 -21.480 1.00 86.00 150 ASN A O 1
ATOM 1217 N N . TRP A 1 151 ? 15.144 -12.421 -22.939 1.00 85.88 151 TRP A N 1
ATOM 1218 C CA . TRP A 1 151 ? 14.614 -11.675 -24.085 1.00 85.88 151 TRP A CA 1
ATOM 1219 C C . TRP A 1 151 ? 13.243 -12.172 -24.543 1.00 85.88 151 TRP A C 1
ATOM 1221 O O . TRP A 1 151 ? 12.891 -13.352 -24.340 1.00 85.88 151 TRP A O 1
#

Mean predicted aligned error: 10.6 Å

Radius of gyration: 23.6 Å; Cα contacts (8 Å, |Δi|>4): 216; chains: 1; bounding box: 48×35×57 Å

Solvent-accessible surface area (backbone atoms only — not comparable to full-atom values): 8998 Å² total; per-residue (Å²): 137,84,72,76,69,57,57,57,58,52,48,53,50,51,53,54,50,49,53,54,52,41,50,42,63,71,71,67,55,62,68,48,80,53,73,55,52,58,74,68,59,47,52,52,51,54,56,53,35,52,67,27,41,39,45,73,51,76,47,71,60,86,80,59,19,20,44,38,38,33,64,41,100,67,52,46,76,66,86,81,75,72,78,73,75,84,69,46,54,56,66,88,51,71,48,79,43,89,38,56,99,85,36,42,46,36,30,34,32,77,86,67,50,73,48,75,64,50,92,90,54,91,70,74,57,67,29,73,42,76,38,68,47,60,41,34,32,33,50,80,46,33,79,38,38,82,89,43,96,81,94